Protein AF-A0A2H9T7Z2-F1 (afdb_monomer)

Solvent-accessible surface area (backbone atoms only — not comparable to full-atom values): 6586 Å² total; per-residue (Å²): 143,74,75,72,71,64,66,68,69,68,67,71,79,69,75,67,51,73,65,53,33,40,31,59,14,72,70,35,43,67,49,36,41,50,51,62,43,50,46,46,50,52,52,49,59,61,65,49,70,82,62,79,51,66,69,59,52,51,53,53,50,52,54,50,55,63,54,44,53,37,43,54,43,5,35,52,42,8,32,73,68,50,86,64,69,64,65,59,34,52,51,55,49,53,50,49,54,53,50,52,52,52,50,52,53,50,52,52,52,50,55,58,50,60,78,75,108

Mean predicted aligned error: 7.35 Å

Radius of gyration: 19.41 Å; Cα contacts (8 Å, |Δi|>4): 79; chains: 1; bounding box: 71×21×44 Å

Sequence (117 aa):
MSENENVTNSVTTTEKGFFGKLSNGDFGLAKTYWLYGVLVGFVLNIAMKPITSIGLLVIVMLAYTAYEIPVIMGVWRAANKYEGSKFWAVLAKISVVLGTIMLVVGLIAIVGLLGQA

Organism: NCBI:txid1711999

Secondary structure (DSSP, 8-state):
--SSSSSSS--------HHHHHHTTTT-HHIIIIIIIIIHHHHHHHHHTT---HHHHHHHHHHHHHHHHHHHHHHHHHHHT--S-HHHHHHHHHHHHHHHHHHHHHHHHHHHHHTT-

Nearest PDB structures (foldseek):
  3uum-assembly2_B  TM=3.220E-01  e=5.958E+00  Rattus norvegicus

Structure (mmCIF, N/CA/C/O backbone):
data_AF-A0A2H9T7Z2-F1
#
_entry.id   AF-A0A2H9T7Z2-F1
#
loop_
_atom_site.group_PDB
_atom_site.id
_atom_site.type_symbol
_atom_site.label_atom_id
_atom_site.label_alt_id
_atom_site.label_comp_id
_atom_site.label_asym_id
_atom_site.label_entity_id
_atom_site.label_seq_id
_atom_site.pdbx_PDB_ins_code
_atom_site.Cartn_x
_atom_site.Cartn_y
_atom_site.Cartn_z
_atom_site.occupancy
_atom_site.B_iso_or_equiv
_atom_site.auth_seq_id
_atom_site.auth_comp_id
_atom_site.auth_asym_id
_atom_site.auth_atom_id
_atom_site.pdbx_PDB_model_num
ATOM 1 N N . MET A 1 1 ? -51.999 -0.896 8.067 1.00 54.09 1 MET A N 1
ATOM 2 C CA . MET A 1 1 ? -51.120 0.294 8.150 1.00 54.09 1 MET A CA 1
ATOM 3 C C . MET A 1 1 ? -49.817 -0.094 8.854 1.00 54.09 1 MET A C 1
ATOM 5 O O . MET A 1 1 ? -49.502 0.448 9.900 1.00 54.09 1 MET A O 1
ATOM 9 N N . SER A 1 2 ? -49.106 -1.094 8.323 1.00 58.56 2 SER A N 1
ATOM 10 C CA . SER A 1 2 ? -47.862 -1.638 8.907 1.00 58.56 2 SER A CA 1
ATOM 11 C C . SER A 1 2 ? -46.924 -2.250 7.855 1.00 58.56 2 SER A C 1
ATOM 13 O O . SER A 1 2 ? -45.857 -2.746 8.194 1.00 58.56 2 SER A O 1
ATOM 15 N N . GLU A 1 3 ? -47.306 -2.238 6.574 1.00 54.78 3 GLU A N 1
ATOM 16 C CA . GLU A 1 3 ? -46.554 -2.898 5.494 1.00 54.78 3 GLU A CA 1
ATOM 17 C C . GLU A 1 3 ? -45.507 -1.968 4.855 1.00 54.78 3 GLU A C 1
ATOM 19 O O . GLU A 1 3 ? -44.572 -2.407 4.194 1.00 54.78 3 GLU A O 1
ATOM 24 N N . ASN A 1 4 ? -45.666 -0.660 5.047 1.00 55.12 4 ASN A N 1
ATOM 25 C CA . ASN A 1 4 ? -44.956 0.401 4.339 1.00 55.12 4 ASN A CA 1
ATOM 26 C C . ASN A 1 4 ? -43.739 0.965 5.097 1.00 55.12 4 ASN A C 1
ATOM 28 O O . ASN A 1 4 ? -42.975 1.723 4.509 1.00 55.12 4 ASN A O 1
ATOM 32 N N . GLU A 1 5 ? -43.512 0.563 6.351 1.00 55.59 5 GLU A N 1
ATOM 33 C CA . GLU A 1 5 ? -42.307 0.928 7.122 1.00 55.59 5 GLU A CA 1
ATOM 34 C C . GLU A 1 5 ? -41.160 -0.085 6.961 1.00 55.59 5 GLU A C 1
ATOM 36 O O . GLU A 1 5 ? -40.013 0.210 7.290 1.00 55.59 5 GLU A O 1
ATOM 41 N N . ASN A 1 6 ? -41.437 -1.279 6.423 1.00 53.66 6 ASN A N 1
ATOM 42 C CA . ASN A 1 6 ? -40.415 -2.313 6.228 1.00 53.66 6 ASN A CA 1
ATOM 43 C C . ASN A 1 6 ? -39.701 -2.194 4.863 1.00 53.66 6 ASN A C 1
ATOM 45 O O . ASN A 1 6 ? -38.562 -2.623 4.708 1.00 53.66 6 ASN A O 1
ATOM 49 N N . VAL A 1 7 ? -40.341 -1.555 3.877 1.00 57.44 7 VAL A N 1
ATOM 50 C CA . VAL A 1 7 ? -39.802 -1.384 2.511 1.00 57.44 7 VAL A CA 1
ATOM 51 C C . VAL A 1 7 ? -38.800 -0.221 2.427 1.00 57.44 7 VAL A C 1
ATOM 53 O O . VAL A 1 7 ? -37.908 -0.222 1.584 1.00 57.44 7 VAL A O 1
ATOM 56 N N . THR A 1 8 ? -38.880 0.758 3.330 1.00 51.84 8 THR A N 1
ATOM 57 C CA . THR A 1 8 ? -37.960 1.910 3.383 1.00 51.84 8 THR A CA 1
ATOM 58 C C . THR A 1 8 ? -36.670 1.648 4.158 1.00 51.84 8 THR A C 1
ATOM 60 O O . THR A 1 8 ? -35.755 2.461 4.082 1.00 51.84 8 THR A O 1
ATOM 63 N N . ASN A 1 9 ? -36.540 0.513 4.853 1.00 56.09 9 ASN A N 1
ATOM 64 C CA . ASN A 1 9 ? -35.297 0.139 5.542 1.00 56.09 9 ASN A CA 1
ATOM 65 C C . ASN A 1 9 ? -34.372 -0.746 4.695 1.00 56.09 9 ASN A C 1
ATOM 67 O O . ASN A 1 9 ? -33.218 -0.950 5.063 1.00 56.09 9 ASN A O 1
ATOM 71 N N . SER A 1 10 ? -34.815 -1.205 3.520 1.00 50.72 10 SER A N 1
ATOM 72 C CA . SER A 1 10 ? -33.936 -1.835 2.528 1.00 50.72 10 SER A CA 1
ATOM 73 C C . SER A 1 10 ? -33.226 -0.807 1.640 1.00 50.72 10 SER A C 1
ATOM 75 O O . SER A 1 10 ? -32.858 -1.129 0.509 1.00 50.72 10 SER A O 1
ATOM 77 N N . VAL A 1 11 ? -33.049 0.434 2.122 1.00 57.31 11 VAL A N 1
ATOM 78 C CA . VAL A 1 11 ? -32.181 1.449 1.508 1.00 57.31 11 VAL A CA 1
ATOM 79 C C . VAL A 1 11 ? -30.763 0.894 1.501 1.00 57.31 11 VAL A C 1
ATOM 81 O O . VAL A 1 11 ? -30.000 1.059 2.444 1.00 57.31 11 VAL A O 1
ATOM 84 N N . THR A 1 12 ? -30.466 0.158 0.432 1.00 53.09 12 THR A N 1
ATOM 85 C CA . THR A 1 12 ? -29.164 -0.011 -0.204 1.00 53.09 12 THR A CA 1
ATOM 86 C C . THR A 1 12 ? -27.991 0.236 0.738 1.00 53.09 12 THR A C 1
ATOM 88 O O . THR A 1 12 ? -27.249 1.210 0.592 1.00 53.09 12 THR A O 1
ATOM 91 N N . THR A 1 13 ? -27.756 -0.677 1.678 1.00 58.66 13 THR A N 1
ATOM 92 C CA . THR A 1 13 ? -26.390 -0.927 2.126 1.00 58.66 13 THR A CA 1
ATOM 93 C C . THR A 1 13 ? -25.659 -1.521 0.930 1.00 58.66 13 THR A C 1
ATOM 95 O O . THR A 1 13 ? -25.482 -2.729 0.830 1.00 58.66 13 THR A O 1
ATOM 98 N N . THR A 1 14 ? -25.277 -0.673 -0.032 1.00 65.44 14 THR A N 1
ATOM 99 C CA . THR A 1 14 ? -24.301 -1.034 -1.056 1.00 65.44 14 THR A CA 1
ATOM 100 C C . THR A 1 14 ? -23.083 -1.494 -0.282 1.00 65.44 14 THR A C 1
ATOM 102 O O . THR A 1 14 ? -22.390 -0.673 0.328 1.00 65.44 14 THR A O 1
ATOM 105 N N . GLU A 1 15 ? -22.886 -2.810 -0.195 1.00 76.19 15 GLU A N 1
ATOM 106 C CA . GLU A 1 15 ? -21.775 -3.360 0.555 1.00 76.19 15 GLU A CA 1
ATOM 107 C C . GLU A 1 15 ? -20.503 -2.729 0.003 1.00 76.19 15 GLU A C 1
ATOM 109 O O . GLU A 1 15 ? -20.171 -2.866 -1.176 1.00 76.19 15 GLU A O 1
ATOM 114 N N . LYS A 1 16 ? -19.810 -1.957 0.844 1.00 81.31 16 LYS A N 1
ATOM 115 C CA . LYS A 1 16 ? -18.569 -1.315 0.429 1.00 81.31 16 LYS A CA 1
ATOM 116 C C . LYS A 1 16 ? -17.612 -2.414 -0.031 1.00 81.31 16 LYS A C 1
ATOM 118 O O . LYS A 1 16 ? -17.273 -3.303 0.754 1.00 81.31 16 LYS A O 1
ATOM 123 N N . GLY A 1 17 ? -17.155 -2.333 -1.280 1.00 91.38 17 GLY A N 1
ATOM 124 C CA . GLY A 1 17 ? -16.112 -3.220 -1.793 1.00 91.38 17 GLY A CA 1
ATOM 125 C C . GLY A 1 17 ? -14.818 -3.107 -0.977 1.00 91.38 17 GLY A C 1
ATOM 126 O O . GLY A 1 17 ? -14.654 -2.181 -0.179 1.00 91.38 17 GLY A O 1
ATOM 127 N N . PHE A 1 18 ? -13.873 -4.027 -1.190 1.00 92.94 18 PHE A N 1
ATOM 128 C CA . PHE A 1 18 ? -12.617 -4.096 -0.426 1.00 92.94 18 PHE A CA 1
ATOM 129 C C . PHE A 1 18 ? -11.893 -2.742 -0.327 1.00 92.94 18 PHE A C 1
ATOM 131 O O . PHE A 1 18 ? -11.631 -2.262 0.775 1.00 92.94 18 PHE A O 1
ATOM 138 N N . PHE A 1 19 ? -11.659 -2.074 -1.461 1.00 93.12 19 PHE A N 1
ATOM 139 C CA . PHE A 1 19 ? -11.017 -0.754 -1.505 1.00 93.12 19 PHE A CA 1
ATOM 140 C C . PHE A 1 19 ? -11.851 0.344 -0.830 1.00 93.12 19 PHE A C 1
ATOM 142 O O . PHE A 1 19 ? -11.301 1.271 -0.235 1.00 93.12 19 PHE A O 1
ATOM 149 N N . GLY A 1 20 ? -13.181 0.227 -0.862 1.00 92.31 20 GLY A N 1
ATOM 150 C CA . GLY A 1 20 ? -14.088 1.116 -0.140 1.00 92.31 20 GLY A CA 1
ATOM 151 C C . GLY A 1 20 ? -13.986 0.946 1.377 1.00 92.31 20 GLY A C 1
ATOM 152 O O . GLY A 1 20 ? -13.979 1.938 2.103 1.00 92.31 20 GLY A O 1
ATOM 153 N N . LYS A 1 21 ? -13.862 -0.291 1.874 1.00 93.12 21 LYS A N 1
ATOM 154 C CA . LYS A 1 21 ? -13.619 -0.575 3.302 1.00 93.12 21 LYS A CA 1
ATOM 155 C C . LYS A 1 21 ? -12.218 -0.130 3.729 1.00 93.12 21 LYS A C 1
ATOM 157 O O . LYS A 1 21 ? -12.071 0.487 4.784 1.00 93.12 21 LYS A O 1
ATOM 162 N N . LEU A 1 22 ? -11.214 -0.374 2.883 1.00 94.06 22 LEU A N 1
ATOM 163 C CA . LEU A 1 22 ? -9.826 0.021 3.116 1.00 94.06 22 LEU A CA 1
ATOM 164 C C . LEU A 1 22 ? -9.687 1.539 3.230 1.00 94.06 22 LEU A C 1
ATOM 166 O O . LEU A 1 22 ? -9.280 2.029 4.277 1.00 94.06 22 LEU A O 1
ATOM 170 N N . SER A 1 23 ? -10.128 2.283 2.214 1.00 94.12 23 SER A N 1
ATOM 171 C CA . SER A 1 23 ? -10.052 3.751 2.189 1.00 94.12 23 SER A CA 1
ATOM 172 C C . SER A 1 23 ? -10.867 4.439 3.281 1.00 94.12 23 SER A C 1
ATOM 174 O O . SER A 1 23 ? -10.517 5.539 3.696 1.00 94.12 23 SER A O 1
ATOM 176 N N .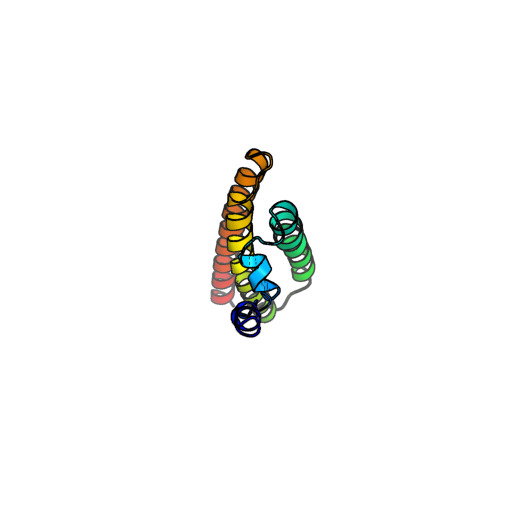 ASN A 1 24 ? -11.932 3.809 3.788 1.00 94.00 24 ASN A N 1
ATOM 177 C CA . ASN A 1 24 ? -12.702 4.328 4.922 1.00 94.00 24 ASN A CA 1
ATOM 178 C C . ASN A 1 24 ? -12.082 4.025 6.295 1.00 94.00 24 ASN A C 1
ATOM 180 O O . ASN A 1 24 ? -12.564 4.552 7.307 1.00 94.00 24 ASN A O 1
ATOM 184 N N . GLY A 1 25 ? -11.023 3.212 6.334 1.00 91.88 25 GLY A N 1
ATOM 185 C CA . GLY A 1 25 ? -10.396 2.754 7.569 1.00 91.88 25 GLY A CA 1
ATOM 186 C C . GLY A 1 25 ? -11.265 1.768 8.352 1.00 91.88 25 GLY A C 1
ATOM 187 O O . GLY A 1 25 ? -11.072 1.608 9.555 1.00 91.88 25 GLY A O 1
ATOM 188 N N . ASP A 1 26 ? -12.227 1.114 7.692 1.00 93.62 26 ASP A N 1
ATOM 189 C CA . ASP A 1 26 ? -13.224 0.249 8.340 1.00 93.62 26 ASP A CA 1
ATOM 190 C C . ASP A 1 26 ? -12.591 -1.068 8.853 1.00 93.62 26 ASP A C 1
ATOM 192 O O . ASP A 1 26 ? -13.177 -1.767 9.674 1.00 93.62 26 ASP A O 1
ATOM 196 N N . PHE A 1 27 ? -11.357 -1.389 8.438 1.00 91.94 27 PHE A N 1
ATOM 197 C CA . PHE A 1 27 ? -10.570 -2.511 8.973 1.00 91.94 27 PHE A CA 1
ATOM 198 C C . PHE A 1 27 ? -9.858 -2.206 10.303 1.00 91.94 27 PHE A C 1
ATOM 200 O O . PHE A 1 27 ? -9.287 -3.114 10.913 1.00 91.94 27 PHE A O 1
ATOM 207 N N . GLY A 1 28 ? -9.876 -0.948 10.752 1.00 92.88 28 GLY A N 1
ATOM 208 C CA . GLY A 1 28 ? -9.185 -0.499 11.958 1.00 92.88 28 GLY A CA 1
ATOM 209 C C . GLY A 1 28 ? -7.692 -0.233 11.748 1.00 92.88 28 GLY A C 1
ATOM 210 O O . GLY A 1 28 ? -7.078 -0.670 10.769 1.00 92.88 28 GLY A O 1
ATOM 211 N N . LEU A 1 29 ? -7.098 0.515 12.682 1.00 92.62 29 LEU A N 1
ATOM 212 C CA . LEU A 1 29 ? -5.750 1.073 12.540 1.00 92.62 29 LEU A CA 1
ATOM 213 C C . LEU A 1 29 ? -4.678 -0.007 12.358 1.00 92.62 29 LEU A C 1
ATOM 215 O O . LEU A 1 29 ? -3.889 0.067 11.421 1.00 92.62 29 LEU A O 1
ATOM 219 N N . ALA A 1 30 ? -4.675 -1.024 13.226 1.00 93.00 30 ALA A N 1
ATOM 220 C CA . ALA A 1 30 ? -3.641 -2.054 13.226 1.00 93.00 30 ALA A CA 1
ATOM 221 C C . ALA A 1 30 ? -3.605 -2.835 11.906 1.00 93.00 30 ALA A C 1
ATOM 223 O O . ALA A 1 30 ? -2.539 -2.967 11.315 1.00 93.00 30 ALA A O 1
ATOM 224 N N . LYS A 1 31 ? -4.758 -3.297 11.402 1.00 92.06 31 LYS A N 1
ATOM 225 C CA . LYS A 1 31 ? -4.823 -4.014 10.119 1.00 92.06 31 LYS A CA 1
ATOM 226 C C . LYS A 1 31 ? -4.482 -3.093 8.950 1.00 92.06 31 LYS A C 1
ATOM 228 O O . LYS A 1 31 ? -3.695 -3.469 8.092 1.00 92.06 31 LYS A O 1
ATOM 233 N N . THR A 1 32 ? -5.021 -1.874 8.941 1.00 94.06 32 THR A N 1
ATOM 234 C CA . THR A 1 32 ? -4.776 -0.920 7.848 1.00 94.06 32 THR A CA 1
ATOM 235 C C . THR A 1 32 ? -3.303 -0.554 7.725 1.00 94.06 32 THR A C 1
ATOM 237 O O . THR A 1 32 ? -2.767 -0.548 6.623 1.00 94.06 32 THR A O 1
ATOM 240 N N . TYR A 1 33 ? -2.622 -0.348 8.849 1.00 93.56 33 TYR A N 1
ATOM 241 C CA . TYR A 1 33 ? -1.200 -0.036 8.851 1.00 93.56 33 TYR A CA 1
ATOM 242 C C . TYR A 1 33 ? -0.312 -1.272 8.643 1.00 93.56 33 TYR A C 1
ATOM 244 O O . TYR A 1 33 ? 0.452 -1.323 7.684 1.00 93.56 33 TYR A O 1
ATOM 252 N N . TRP A 1 34 ? -0.400 -2.281 9.516 1.00 94.00 34 TRP A N 1
ATOM 253 C CA . TRP A 1 34 ? 0.542 -3.406 9.504 1.00 94.00 34 TRP A CA 1
ATOM 254 C C . TRP A 1 34 ? 0.319 -4.361 8.339 1.00 94.00 34 TRP A C 1
ATOM 256 O O . TRP A 1 34 ? 1.280 -4.798 7.715 1.00 94.00 34 TRP A O 1
ATOM 266 N N . LEU A 1 35 ? -0.938 -4.702 8.051 1.00 94.19 35 LEU A N 1
ATOM 267 C CA . LEU A 1 35 ? -1.239 -5.671 7.004 1.00 94.19 35 LEU A CA 1
ATOM 268 C C . LEU A 1 35 ? -1.199 -5.000 5.631 1.00 94.19 35 LEU A C 1
ATOM 270 O O . LEU A 1 35 ? -0.483 -5.447 4.746 1.00 94.19 35 LEU A O 1
ATOM 274 N N . TYR A 1 36 ? -1.948 -3.914 5.450 1.00 94.50 36 TYR A N 1
ATOM 275 C CA . TYR A 1 36 ? -2.11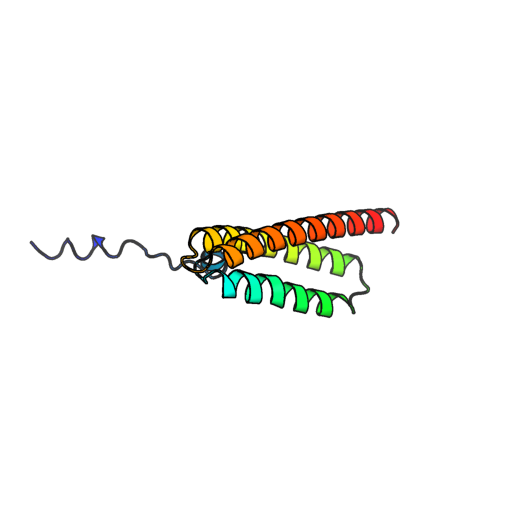5 -3.330 4.118 1.00 94.50 36 TYR A CA 1
ATOM 276 C C . TYR A 1 36 ? -1.021 -2.330 3.732 1.00 94.50 36 TYR A C 1
ATOM 278 O O . TYR A 1 36 ? -0.738 -2.215 2.544 1.00 94.50 36 TYR A O 1
ATOM 286 N N . GLY A 1 37 ? -0.388 -1.655 4.695 1.00 91.69 37 GLY A N 1
ATOM 287 C CA . GLY A 1 37 ? 0.784 -0.811 4.444 1.00 91.69 37 GLY A CA 1
ATOM 288 C C . GLY A 1 37 ? 2.087 -1.607 4.522 1.00 91.69 37 GLY A C 1
ATOM 289 O O . GLY A 1 37 ? 2.744 -1.856 3.514 1.00 91.69 37 GLY A O 1
ATOM 290 N N . VAL A 1 38 ? 2.455 -2.047 5.729 1.00 93.62 38 VAL A N 1
ATOM 291 C CA . VAL A 1 38 ? 3.784 -2.626 5.999 1.00 93.62 38 VAL A CA 1
ATOM 292 C C . VAL A 1 38 ? 3.989 -3.970 5.299 1.00 93.62 38 VAL A C 1
ATOM 294 O O . VAL A 1 38 ? 4.993 -4.137 4.609 1.00 93.62 38 VAL A O 1
ATOM 297 N N . LEU A 1 39 ? 3.069 -4.932 5.446 1.00 95.06 39 LEU A N 1
ATOM 298 C CA . LEU A 1 39 ? 3.257 -6.265 4.863 1.00 95.06 39 LEU A CA 1
ATOM 299 C C . LEU A 1 39 ? 3.234 -6.220 3.330 1.00 95.06 39 LEU A C 1
ATOM 301 O O . LEU A 1 39 ? 4.091 -6.836 2.703 1.00 95.06 39 LEU A O 1
ATOM 305 N N . VAL A 1 40 ? 2.307 -5.473 2.720 1.00 93.81 40 VAL A N 1
ATOM 306 C CA . VAL A 1 40 ? 2.266 -5.322 1.253 1.00 93.81 40 VAL A CA 1
ATOM 307 C C . VAL A 1 40 ? 3.534 -4.643 0.738 1.00 93.81 40 VAL A C 1
ATOM 309 O O . VAL A 1 40 ? 4.143 -5.149 -0.203 1.00 93.81 40 VAL A O 1
ATOM 312 N N . GLY A 1 41 ? 3.986 -3.563 1.385 1.00 91.94 41 GLY A N 1
ATOM 313 C CA . GLY A 1 41 ? 5.245 -2.903 1.034 1.00 91.94 41 GLY A CA 1
ATOM 314 C C . GLY A 1 41 ? 6.457 -3.833 1.166 1.00 91.94 41 GLY A C 1
ATOM 315 O O . GLY A 1 41 ? 7.316 -3.864 0.287 1.00 91.94 41 GLY A O 1
ATOM 316 N N . PHE A 1 42 ? 6.504 -4.655 2.218 1.00 93.75 42 PHE A N 1
ATOM 317 C CA . PHE A 1 42 ? 7.560 -5.650 2.418 1.00 93.75 42 PHE A CA 1
ATOM 318 C C . PHE A 1 42 ? 7.561 -6.729 1.326 1.00 93.75 42 PHE A C 1
ATOM 320 O O . PHE A 1 42 ? 8.610 -7.032 0.754 1.00 93.75 42 PHE A O 1
ATOM 327 N N . VAL A 1 43 ? 6.387 -7.275 0.994 1.00 95.50 43 VAL A N 1
ATOM 328 C CA . VAL A 1 43 ? 6.231 -8.260 -0.087 1.00 95.50 43 VAL A CA 1
ATOM 329 C C . VAL A 1 43 ? 6.660 -7.661 -1.424 1.00 95.50 43 VAL A C 1
ATOM 331 O O . VAL A 1 43 ? 7.412 -8.301 -2.159 1.00 95.50 43 VAL A O 1
ATOM 334 N N . LEU A 1 44 ? 6.254 -6.425 -1.723 1.00 93.50 44 LEU A N 1
ATOM 335 C CA . LEU A 1 44 ? 6.667 -5.733 -2.943 1.00 93.50 44 LEU A CA 1
ATOM 336 C C . LEU A 1 44 ? 8.169 -5.475 -2.989 1.00 93.50 44 LEU A C 1
ATOM 338 O O . LEU A 1 44 ? 8.780 -5.696 -4.030 1.00 93.50 44 LEU A O 1
ATOM 342 N N . ASN A 1 45 ? 8.786 -5.080 -1.873 1.00 92.12 45 ASN A N 1
ATOM 343 C CA . ASN A 1 45 ? 10.232 -4.878 -1.816 1.00 92.12 45 ASN A CA 1
ATOM 344 C C . ASN A 1 45 ? 10.998 -6.153 -2.195 1.00 92.12 45 ASN A C 1
ATOM 346 O O . ASN A 1 45 ? 11.961 -6.088 -2.955 1.00 92.12 45 ASN A O 1
ATOM 350 N N . ILE A 1 46 ? 10.551 -7.316 -1.711 1.00 95.25 46 ILE A N 1
ATOM 351 C CA . ILE A 1 46 ? 11.145 -8.608 -2.071 1.00 95.25 46 ILE A CA 1
ATOM 352 C C . ILE A 1 46 ? 10.850 -8.950 -3.536 1.00 95.25 46 ILE A C 1
ATOM 354 O O . ILE A 1 46 ? 11.765 -9.334 -4.265 1.00 95.25 46 ILE A O 1
ATOM 358 N N . ALA A 1 47 ? 9.601 -8.779 -3.977 1.00 92.88 47 ALA A N 1
ATOM 359 C CA . ALA A 1 47 ? 9.158 -9.114 -5.329 1.00 92.88 47 ALA A CA 1
ATOM 360 C C . ALA A 1 47 ? 9.819 -8.257 -6.422 1.00 92.88 47 ALA A C 1
ATOM 362 O O . ALA A 1 47 ? 9.949 -8.713 -7.555 1.00 92.88 47 ALA A O 1
ATOM 363 N N . MET A 1 48 ? 10.262 -7.040 -6.092 1.00 91.31 48 MET A N 1
ATOM 364 C CA . MET A 1 48 ? 10.951 -6.150 -7.028 1.00 91.31 48 MET A CA 1
ATOM 365 C C . MET A 1 48 ? 12.416 -6.535 -7.276 1.00 91.31 48 MET A C 1
ATOM 367 O O . MET A 1 48 ? 12.933 -6.239 -8.348 1.00 91.31 48 MET A O 1
ATOM 371 N N . LYS A 1 49 ? 13.094 -7.219 -6.342 1.00 92.31 49 LYS A N 1
ATOM 372 C CA . LYS A 1 49 ? 14.529 -7.558 -6.468 1.00 92.31 49 LYS A CA 1
ATOM 373 C C . LYS A 1 49 ? 14.920 -8.310 -7.752 1.00 92.31 49 LYS A C 1
ATOM 375 O O . LYS A 1 49 ? 15.959 -7.969 -8.310 1.00 92.31 49 LYS A O 1
ATOM 380 N N . PRO A 1 50 ? 14.165 -9.319 -8.229 1.00 94.88 50 PRO A N 1
ATOM 381 C CA . PRO A 1 50 ? 14.515 -10.024 -9.462 1.00 94.88 50 PRO A CA 1
ATOM 382 C C . PRO A 1 50 ? 14.127 -9.265 -10.742 1.00 94.88 50 PRO A C 1
ATOM 384 O O . PRO A 1 50 ? 14.444 -9.732 -11.835 1.00 94.88 50 PRO A O 1
ATOM 387 N N . ILE A 1 51 ? 13.420 -8.132 -10.648 1.00 92.75 51 ILE A N 1
ATOM 388 C CA . ILE A 1 51 ? 12.967 -7.380 -11.821 1.00 92.75 51 ILE A CA 1
ATOM 389 C C . ILE A 1 51 ? 14.149 -6.614 -12.415 1.00 92.75 51 ILE A C 1
ATOM 391 O O . ILE A 1 51 ? 14.602 -5.616 -11.865 1.00 92.75 51 ILE A O 1
ATOM 395 N N . THR A 1 52 ? 14.618 -7.060 -13.577 1.00 90.62 52 THR A N 1
ATOM 396 C CA . THR A 1 52 ? 15.683 -6.389 -14.342 1.00 90.62 52 THR A CA 1
ATOM 397 C C . THR A 1 52 ? 15.141 -5.470 -15.437 1.00 90.62 52 THR A C 1
ATOM 399 O O . THR A 1 52 ? 15.836 -4.565 -15.891 1.00 90.62 52 THR A O 1
ATOM 402 N N . SER A 1 53 ? 13.893 -5.677 -15.867 1.00 92.62 53 SER A N 1
ATOM 403 C CA . SER A 1 53 ? 13.255 -4.857 -16.898 1.00 92.62 53 SER A CA 1
ATOM 404 C C . SER A 1 53 ? 12.756 -3.537 -16.320 1.00 92.62 53 SER A C 1
ATOM 406 O O . SER A 1 53 ? 11.846 -3.522 -15.489 1.00 92.62 53 SER A O 1
ATOM 408 N N . ILE A 1 54 ? 13.296 -2.426 -16.827 1.00 89.69 54 ILE A N 1
ATOM 409 C CA . ILE A 1 54 ? 12.889 -1.069 -16.439 1.00 89.69 54 ILE A CA 1
ATOM 410 C C . ILE A 1 54 ? 11.396 -0.846 -16.721 1.00 89.69 54 ILE A C 1
ATOM 412 O O . ILE A 1 54 ? 10.681 -0.332 -15.865 1.00 89.69 54 ILE A O 1
ATOM 416 N N . GLY A 1 55 ? 10.895 -1.291 -17.879 1.00 92.31 55 GLY A N 1
ATOM 417 C CA . GLY A 1 55 ? 9.479 -1.151 -18.233 1.00 92.31 55 GLY A CA 1
ATOM 418 C C . GLY A 1 55 ? 8.550 -1.879 -17.257 1.00 92.31 55 GLY A C 1
ATOM 419 O O . GLY A 1 55 ? 7.551 -1.314 -16.814 1.00 92.31 55 GLY A O 1
ATOM 420 N N . LEU A 1 56 ? 8.910 -3.104 -16.853 1.00 93.00 56 LEU A N 1
ATOM 421 C CA . LEU A 1 56 ? 8.147 -3.850 -15.849 1.00 93.00 56 LEU A CA 1
ATOM 422 C C . LEU A 1 56 ? 8.191 -3.155 -14.480 1.00 93.00 56 LEU A C 1
ATOM 424 O O . LEU A 1 56 ? 7.171 -3.070 -13.799 1.00 93.00 56 LEU A O 1
ATOM 428 N N . LEU A 1 57 ? 9.352 -2.620 -14.098 1.00 91.56 57 LEU A N 1
ATOM 429 C CA . LEU A 1 57 ? 9.553 -1.906 -12.837 1.00 91.56 57 LEU A CA 1
ATOM 430 C C . LEU A 1 57 ? 8.660 -0.654 -12.753 1.00 91.56 57 LEU A C 1
ATOM 432 O O . LEU A 1 57 ? 8.004 -0.438 -11.733 1.00 91.56 57 LEU A O 1
ATOM 436 N N . VAL A 1 58 ? 8.552 0.107 -13.849 1.00 92.69 58 VAL A N 1
ATOM 437 C CA . VAL A 1 58 ? 7.644 1.263 -13.975 1.00 92.69 58 VAL A CA 1
ATOM 438 C C . VAL A 1 58 ? 6.185 0.842 -13.792 1.00 92.69 58 VAL A C 1
ATOM 440 O O . VAL A 1 58 ? 5.470 1.448 -12.995 1.00 92.69 58 VAL A O 1
ATOM 443 N N . ILE A 1 59 ? 5.740 -0.211 -14.485 1.00 94.44 59 ILE A N 1
ATOM 444 C CA . ILE A 1 59 ? 4.354 -0.699 -14.394 1.00 94.44 59 ILE A CA 1
ATOM 445 C C . ILE A 1 59 ? 4.012 -1.094 -12.952 1.00 94.44 59 ILE A C 1
ATOM 447 O O . ILE A 1 59 ? 2.972 -0.687 -12.429 1.00 94.44 59 ILE A O 1
ATOM 451 N N . VAL A 1 60 ? 4.896 -1.844 -12.287 1.00 94.12 60 VAL A N 1
ATOM 452 C CA . VAL A 1 60 ? 4.692 -2.271 -10.894 1.00 94.12 60 VAL A CA 1
ATOM 453 C C . VAL A 1 60 ? 4.675 -1.068 -9.944 1.00 94.12 60 VAL A C 1
ATOM 455 O O . VAL A 1 60 ? 3.811 -1.004 -9.070 1.00 94.12 60 VAL A O 1
ATOM 458 N N . MET A 1 61 ? 5.572 -0.090 -10.119 1.00 92.50 61 MET A N 1
ATOM 459 C CA . MET A 1 61 ? 5.574 1.131 -9.302 1.00 92.50 61 MET A CA 1
ATOM 460 C C . MET A 1 61 ? 4.286 1.945 -9.455 1.00 92.50 61 MET A C 1
ATOM 462 O O . MET A 1 61 ? 3.739 2.415 -8.456 1.00 92.50 61 MET A O 1
ATOM 466 N N . LEU A 1 62 ? 3.770 2.093 -10.677 1.00 94.69 62 LEU A N 1
ATOM 467 C CA . LEU A 1 62 ? 2.514 2.805 -10.922 1.00 94.69 62 LEU A CA 1
ATOM 468 C C . LEU A 1 62 ? 1.325 2.081 -10.282 1.00 94.69 62 LEU A C 1
ATOM 470 O O . LEU A 1 62 ? 0.502 2.716 -9.620 1.00 94.69 62 LEU A O 1
ATOM 474 N N . ALA A 1 63 ? 1.266 0.752 -10.412 1.00 95.50 63 ALA A N 1
ATOM 475 C CA . ALA A 1 63 ? 0.237 -0.061 -9.769 1.00 95.50 63 ALA A CA 1
ATOM 476 C C . ALA A 1 63 ? 0.287 0.060 -8.236 1.00 95.50 63 ALA A C 1
ATOM 478 O O . ALA A 1 63 ? -0.750 0.244 -7.595 1.00 95.50 63 ALA A O 1
ATOM 479 N N . TYR A 1 64 ? 1.486 0.020 -7.648 1.00 94.81 64 TYR A N 1
ATOM 480 C CA . TYR A 1 64 ? 1.657 0.202 -6.208 1.00 94.81 64 TYR A CA 1
ATOM 481 C C . TYR A 1 64 ? 1.268 1.611 -5.748 1.00 94.81 64 TYR A C 1
ATOM 483 O O . TYR A 1 64 ? 0.576 1.762 -4.746 1.00 94.81 64 TYR A O 1
ATOM 491 N N . THR A 1 65 ? 1.626 2.640 -6.516 1.00 94.94 65 THR A N 1
ATOM 492 C CA . THR A 1 65 ? 1.239 4.028 -6.220 1.00 94.94 65 THR A CA 1
ATOM 493 C C . THR A 1 65 ? -0.282 4.186 -6.202 1.00 94.94 65 THR A C 1
ATOM 495 O O . THR A 1 65 ? -0.830 4.792 -5.283 1.00 94.94 65 THR A O 1
ATOM 498 N N . ALA A 1 66 ? -0.987 3.594 -7.172 1.00 95.69 66 ALA A N 1
ATOM 499 C CA . ALA A 1 66 ? -2.448 3.602 -7.199 1.00 95.69 66 ALA A CA 1
ATOM 500 C C . ALA A 1 66 ? -3.060 2.877 -5.986 1.00 95.69 66 ALA A C 1
ATOM 502 O O . ALA A 1 66 ? -4.079 3.318 -5.454 1.00 95.69 66 ALA A O 1
ATOM 503 N N . TYR A 1 67 ? -2.427 1.792 -5.529 1.00 95.38 67 TYR A N 1
ATOM 504 C CA . TYR A 1 67 ? -2.825 1.053 -4.331 1.00 95.38 67 TYR A CA 1
ATOM 505 C C . TYR A 1 67 ? -2.562 1.824 -3.024 1.00 95.38 67 TYR A C 1
ATOM 507 O O . TYR A 1 67 ? -3.358 1.727 -2.091 1.00 95.38 67 TYR A O 1
ATOM 515 N N . GLU A 1 68 ? -1.493 2.614 -2.941 1.00 94.38 68 GLU A N 1
ATOM 516 C CA . GLU A 1 68 ? -1.170 3.386 -1.734 1.00 94.38 68 GLU A CA 1
ATOM 517 C C . GLU A 1 68 ? -2.211 4.470 -1.432 1.00 94.38 68 GLU A C 1
ATOM 519 O O . GLU A 1 68 ? -2.509 4.730 -0.271 1.00 94.38 68 GLU A O 1
ATOM 524 N N . ILE A 1 69 ? -2.861 5.055 -2.444 1.00 94.88 69 ILE A N 1
ATOM 525 C CA . ILE A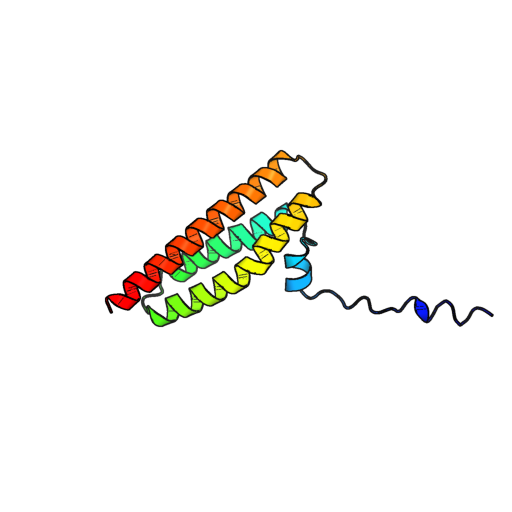 1 69 ? -3.881 6.100 -2.241 1.00 94.88 69 ILE A CA 1
ATOM 526 C C . ILE A 1 69 ? -4.990 5.658 -1.257 1.00 94.88 69 ILE A C 1
ATOM 528 O O . ILE A 1 69 ? -5.211 6.350 -0.253 1.00 94.88 69 ILE A O 1
ATOM 532 N N . PRO A 1 70 ? -5.699 4.527 -1.469 1.00 95.31 70 PRO A N 1
ATOM 533 C CA . PRO A 1 70 ? -6.688 4.053 -0.509 1.00 95.31 70 PRO A CA 1
ATOM 534 C C . PRO A 1 70 ? -6.075 3.606 0.826 1.00 95.31 70 PRO A C 1
ATOM 536 O O . PRO A 1 70 ? -6.754 3.732 1.843 1.00 95.31 70 PRO A O 1
ATOM 539 N N . VAL A 1 71 ? -4.824 3.132 0.872 1.00 95.44 71 VAL A N 1
ATOM 540 C CA . VAL A 1 71 ? -4.148 2.794 2.141 1.00 95.44 71 VAL A CA 1
ATOM 541 C C . VAL A 1 71 ? -3.900 4.049 2.972 1.00 95.44 71 VAL A C 1
ATOM 543 O O . VAL A 1 71 ? -4.299 4.085 4.134 1.00 95.44 71 VAL A O 1
ATOM 546 N N . ILE A 1 72 ? -3.334 5.103 2.381 1.00 95.50 72 ILE A N 1
ATOM 547 C CA . ILE A 1 72 ? -3.072 6.392 3.034 1.00 95.50 72 ILE A CA 1
ATOM 548 C C . ILE A 1 72 ? -4.372 6.971 3.604 1.00 95.50 72 ILE A C 1
ATOM 550 O O . ILE A 1 72 ? -4.441 7.308 4.791 1.00 95.50 72 ILE A O 1
ATOM 554 N N . MET A 1 73 ? -5.433 7.034 2.787 1.00 95.81 73 MET A N 1
ATOM 555 C CA . MET A 1 73 ? -6.753 7.489 3.246 1.00 95.81 73 MET A CA 1
ATOM 556 C C . MET A 1 73 ? -7.293 6.610 4.377 1.00 95.81 73 MET A C 1
ATOM 558 O O . MET A 1 73 ? -7.801 7.124 5.379 1.00 95.81 73 MET A O 1
ATOM 562 N N . GLY A 1 74 ? -7.140 5.294 4.231 1.00 95.81 74 GLY A N 1
ATOM 563 C CA . GLY A 1 74 ? -7.551 4.301 5.208 1.00 95.81 74 GLY A CA 1
ATOM 564 C C . GLY A 1 74 ? -6.871 4.487 6.554 1.00 95.81 74 GLY A C 1
ATOM 565 O O . GLY A 1 74 ? -7.558 4.555 7.570 1.00 95.81 74 GLY A O 1
ATOM 566 N N . VAL A 1 75 ? -5.543 4.625 6.579 1.00 95.88 75 VAL A N 1
ATOM 567 C CA . VAL A 1 75 ? -4.774 4.844 7.810 1.00 95.88 75 VAL A CA 1
ATOM 568 C C . VAL A 1 75 ? -5.186 6.157 8.460 1.00 95.88 75 VAL A C 1
ATOM 570 O O . VAL A 1 75 ? -5.427 6.181 9.665 1.00 95.88 75 VAL A O 1
ATOM 573 N N . TRP A 1 76 ? -5.336 7.238 7.688 1.00 94.94 76 TRP A N 1
ATOM 574 C CA . TRP A 1 76 ? -5.704 8.539 8.248 1.00 94.94 76 TRP A CA 1
ATOM 575 C C . TRP A 1 76 ? -7.088 8.514 8.904 1.00 94.94 76 TRP A C 1
ATOM 577 O O . TRP A 1 76 ? -7.258 8.984 10.033 1.00 94.94 76 TRP A O 1
ATOM 587 N N . ARG A 1 77 ? -8.077 7.913 8.226 1.00 94.75 77 ARG A N 1
ATOM 588 C CA . ARG A 1 77 ? -9.441 7.756 8.753 1.00 94.75 77 ARG A CA 1
ATOM 589 C C . ARG A 1 77 ? -9.493 6.768 9.917 1.00 94.75 77 ARG A C 1
ATOM 591 O O . ARG A 1 77 ? -10.140 7.068 10.916 1.00 94.75 77 ARG A O 1
ATOM 598 N N . ALA A 1 78 ? -8.788 5.641 9.832 1.00 94.38 78 ALA A N 1
ATOM 599 C CA . ALA A 1 78 ? -8.704 4.663 10.914 1.00 94.38 78 ALA A CA 1
ATOM 600 C C . ALA A 1 78 ? -8.040 5.254 12.163 1.00 94.38 78 ALA A C 1
ATOM 602 O O . ALA A 1 78 ? -8.507 5.012 13.268 1.00 94.38 78 ALA A O 1
ATOM 603 N N . ALA A 1 79 ? -6.992 6.065 11.996 1.00 94.12 79 ALA A N 1
ATOM 604 C CA . ALA A 1 79 ? -6.311 6.747 13.091 1.00 94.12 79 ALA A CA 1
ATOM 605 C C . ALA A 1 79 ? -7.201 7.805 13.756 1.00 94.12 79 ALA A C 1
ATOM 607 O O . ALA A 1 79 ? -7.138 7.972 14.968 1.00 94.12 79 ALA A O 1
ATOM 608 N N . ASN A 1 80 ? -8.047 8.501 12.987 1.00 92.81 80 ASN A N 1
ATOM 609 C CA . ASN A 1 80 ? -9.019 9.451 13.541 1.00 92.81 80 ASN A CA 1
ATOM 610 C C . ASN A 1 80 ? -10.144 8.760 14.325 1.00 92.81 80 ASN A C 1
ATOM 612 O O . ASN A 1 80 ? -10.638 9.326 15.293 1.00 92.81 80 ASN A O 1
ATOM 616 N N . LYS A 1 81 ? -10.537 7.551 13.907 1.00 92.19 81 LYS A N 1
ATOM 617 C CA . LYS A 1 81 ? -11.540 6.714 14.587 1.00 92.19 81 LYS A CA 1
ATOM 618 C C . LYS A 1 81 ? -10.951 5.858 15.719 1.00 92.19 81 LYS A C 1
ATOM 620 O O . LYS A 1 81 ? -11.680 5.091 16.335 1.00 92.19 81 LYS A O 1
ATOM 625 N N . TYR A 1 82 ? -9.639 5.900 15.950 1.00 92.31 82 TYR A N 1
ATOM 626 C CA . TYR A 1 82 ? -8.983 4.972 16.865 1.00 92.31 82 TYR A CA 1
ATOM 627 C C . TYR A 1 82 ? -9.231 5.363 18.325 1.00 92.31 82 TYR A C 1
ATOM 629 O O . TYR A 1 82 ? -8.726 6.379 18.794 1.00 92.31 82 TYR A O 1
ATOM 637 N N . GLU A 1 83 ? -9.974 4.526 19.048 1.00 89.31 83 GLU A N 1
ATOM 638 C CA . GLU A 1 83 ? -10.323 4.747 20.461 1.00 89.31 83 GLU A CA 1
ATOM 639 C C . GLU A 1 83 ? -9.224 4.301 21.443 1.00 89.31 83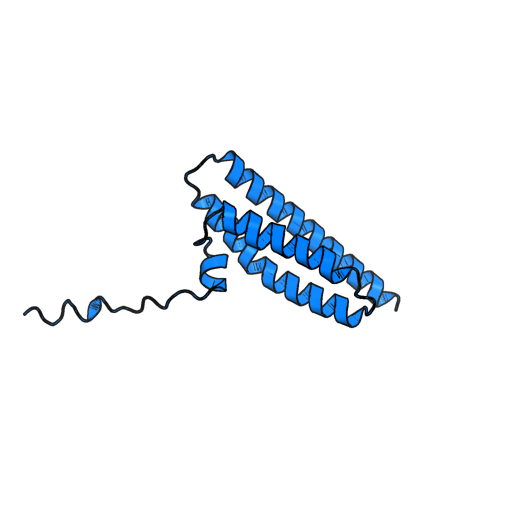 GLU A C 1
ATOM 641 O O . GLU A 1 83 ? -9.284 4.603 22.632 1.00 89.31 83 GLU A O 1
ATOM 646 N N . GLY A 1 84 ? -8.203 3.585 20.956 1.00 90.19 84 GLY A N 1
ATOM 647 C CA . GLY A 1 84 ? -7.069 3.140 21.763 1.00 90.19 84 GLY A CA 1
ATOM 648 C C . GLY A 1 84 ? -6.054 4.253 22.059 1.00 90.1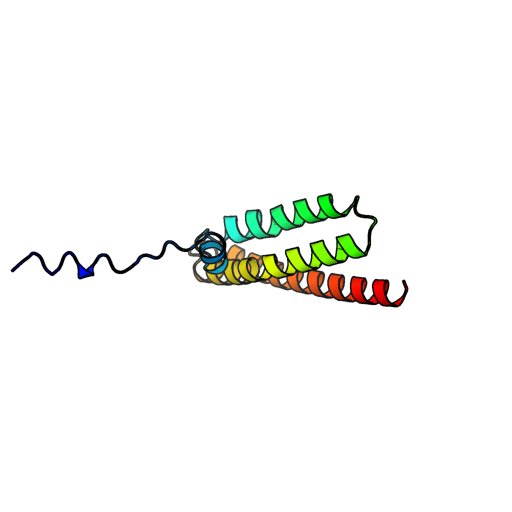9 84 GLY A C 1
ATOM 649 O O . GLY A 1 84 ? -6.324 5.448 21.958 1.00 90.19 84 GLY A O 1
ATOM 650 N N . SER A 1 85 ? -4.823 3.866 22.407 1.00 90.12 85 SER A N 1
ATOM 651 C CA . SER A 1 85 ? -3.769 4.849 22.694 1.00 90.12 85 SER A CA 1
ATOM 652 C C . SER A 1 85 ? -3.456 5.731 21.478 1.00 90.12 85 SER A C 1
ATOM 654 O O . SER A 1 85 ? -3.049 5.249 20.415 1.00 90.12 85 SER A O 1
ATOM 656 N N . LYS A 1 86 ? -3.567 7.051 21.673 1.00 89.50 86 LYS A N 1
ATOM 657 C CA . LYS A 1 86 ? -3.281 8.077 20.656 1.00 89.50 86 LYS A CA 1
ATOM 658 C C . LYS A 1 86 ? -1.851 8.000 20.116 1.00 89.50 86 LYS A C 1
ATOM 660 O O . LYS A 1 86 ? -1.617 8.419 18.986 1.00 89.50 86 LYS A O 1
ATOM 665 N N . PHE A 1 87 ? -0.918 7.431 20.882 1.00 91.75 87 PHE A N 1
ATOM 666 C CA . PHE A 1 87 ? 0.460 7.216 20.444 1.00 91.75 87 PHE A CA 1
ATOM 667 C C . PHE A 1 87 ? 0.521 6.398 19.146 1.00 91.75 87 PHE A C 1
ATOM 669 O O . PHE A 1 87 ? 1.171 6.809 18.189 1.00 91.75 87 PHE A O 1
ATOM 676 N N . TRP A 1 88 ? -0.233 5.296 19.066 1.00 91.69 88 TRP A N 1
ATOM 677 C CA . TRP A 1 88 ? -0.269 4.443 17.873 1.00 91.69 88 TRP A CA 1
ATOM 678 C C . TRP A 1 88 ? -0.906 5.141 16.673 1.00 91.69 88 TRP A C 1
ATOM 680 O O . TRP A 1 88 ? -0.428 4.994 15.551 1.00 9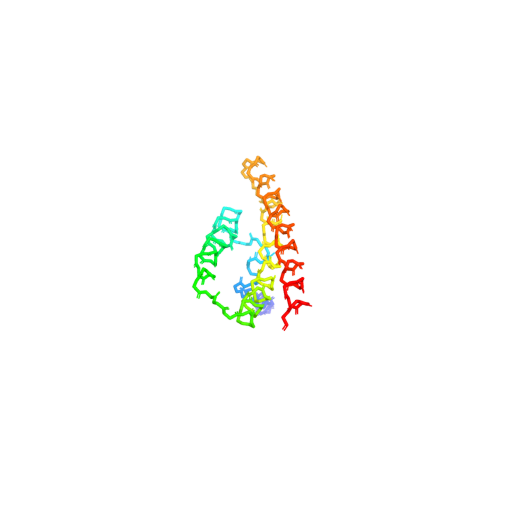1.69 88 TRP A O 1
ATOM 690 N N . ALA A 1 89 ? -1.956 5.930 16.907 1.00 92.88 89 ALA A N 1
ATOM 691 C CA . ALA A 1 89 ? -2.604 6.707 15.856 1.00 92.88 89 ALA A CA 1
ATOM 692 C C . ALA A 1 89 ? -1.651 7.752 15.257 1.00 92.88 89 ALA A C 1
ATOM 694 O O . ALA A 1 89 ? -1.574 7.883 14.038 1.00 92.88 89 ALA A O 1
ATOM 695 N N . VAL A 1 90 ? -0.897 8.469 16.095 1.00 94.38 90 VAL A N 1
ATOM 696 C CA . VAL A 1 90 ? 0.092 9.456 15.637 1.00 94.38 90 VAL A CA 1
ATOM 697 C C . VAL A 1 90 ? 1.255 8.773 14.918 1.00 94.38 90 VAL A C 1
ATOM 699 O O . VAL A 1 90 ? 1.637 9.215 13.836 1.00 94.38 90 VAL A O 1
ATOM 702 N N . LEU A 1 91 ? 1.776 7.671 15.463 1.00 93.75 91 LEU A N 1
ATOM 703 C CA . LEU A 1 91 ? 2.892 6.946 14.860 1.00 93.75 91 LEU A CA 1
ATOM 704 C C . LEU A 1 91 ? 2.542 6.425 13.459 1.00 93.75 91 LEU A C 1
ATOM 706 O O . LEU A 1 91 ? 3.325 6.606 12.532 1.00 93.75 91 LEU A O 1
ATOM 710 N N . ALA A 1 92 ? 1.345 5.853 13.290 1.00 92.69 92 ALA A N 1
ATOM 711 C CA . ALA A 1 92 ? 0.858 5.382 11.995 1.00 92.69 92 ALA A CA 1
ATOM 712 C C . ALA A 1 92 ? 0.692 6.521 10.974 1.00 92.69 92 ALA A C 1
ATOM 714 O O . ALA A 1 92 ? 0.959 6.349 9.789 1.00 92.69 92 ALA A O 1
ATOM 715 N N . LYS A 1 93 ? 0.270 7.709 11.419 1.00 93.25 93 LYS A N 1
ATOM 716 C CA . LYS A 1 93 ? 0.185 8.890 10.550 1.00 93.25 93 LYS A CA 1
ATOM 717 C C . LYS A 1 93 ? 1.567 9.347 10.083 1.00 93.25 93 LYS A C 1
ATOM 719 O O . LYS A 1 93 ? 1.753 9.605 8.898 1.00 93.25 93 LYS A O 1
ATOM 724 N N . ILE A 1 94 ? 2.532 9.427 11.000 1.00 94.81 94 ILE A N 1
ATOM 725 C CA . ILE A 1 94 ? 3.908 9.837 10.686 1.00 94.81 94 ILE A CA 1
ATOM 726 C C . ILE A 1 94 ? 4.557 8.843 9.719 1.00 94.81 94 ILE A C 1
ATOM 728 O O . ILE A 1 94 ? 5.149 9.258 8.724 1.00 94.81 94 ILE A O 1
ATOM 732 N N . SER A 1 95 ? 4.426 7.540 9.973 1.00 92.19 95 SER A N 1
ATOM 733 C CA . SER A 1 95 ? 5.027 6.514 9.118 1.00 92.19 95 SER A CA 1
ATOM 734 C C . SER A 1 95 ? 4.454 6.527 7.702 1.00 92.19 95 SER A C 1
ATOM 736 O O . SER A 1 95 ? 5.218 6.400 6.749 1.00 92.19 95 SER A O 1
ATOM 738 N N . VAL A 1 96 ? 3.147 6.755 7.540 1.00 93.56 96 VAL A N 1
ATOM 739 C CA . VAL A 1 96 ? 2.522 6.894 6.216 1.00 93.56 96 VAL A CA 1
ATOM 740 C C . VAL A 1 96 ? 3.044 8.121 5.468 1.00 93.56 96 VAL A C 1
ATOM 742 O O . VAL A 1 96 ? 3.334 8.027 4.276 1.00 93.56 96 VAL A O 1
ATOM 745 N N . VAL A 1 97 ? 3.229 9.257 6.148 1.00 95.31 97 VAL A N 1
ATOM 746 C CA . VAL A 1 97 ? 3.817 10.456 5.526 1.00 95.31 97 VAL A CA 1
ATOM 747 C C . VAL A 1 97 ? 5.248 10.179 5.062 1.00 95.31 97 VAL A C 1
ATOM 749 O O . VAL A 1 97 ? 5.583 10.465 3.914 1.00 95.31 97 VAL A O 1
ATOM 752 N N . LEU A 1 98 ? 6.077 9.567 5.913 1.00 94.00 98 LEU A N 1
ATOM 753 C CA . LEU A 1 98 ? 7.450 9.197 5.557 1.00 94.00 98 LEU A CA 1
ATOM 754 C C . LEU A 1 98 ? 7.494 8.198 4.392 1.00 94.00 98 LEU A C 1
ATOM 756 O O . LEU A 1 98 ? 8.275 8.381 3.461 1.00 94.00 98 LEU A O 1
ATOM 760 N N . GLY A 1 99 ? 6.634 7.177 4.414 1.00 91.81 99 GLY A N 1
ATOM 761 C CA . GLY A 1 99 ? 6.518 6.198 3.333 1.00 91.81 99 GLY A CA 1
ATOM 762 C C . GLY A 1 99 ? 6.111 6.845 2.009 1.00 91.81 99 GLY A C 1
ATOM 763 O O . GLY A 1 99 ? 6.716 6.566 0.978 1.00 91.81 99 GLY A O 1
ATOM 764 N N . THR A 1 100 ? 5.163 7.785 2.048 1.00 93.62 100 THR A N 1
ATOM 765 C CA . THR A 1 100 ? 4.730 8.541 0.861 1.00 93.62 100 THR A CA 1
ATOM 766 C C . THR A 1 100 ? 5.873 9.380 0.287 1.00 93.62 100 THR A C 1
ATOM 768 O O . THR A 1 100 ? 6.080 9.389 -0.923 1.00 93.62 100 THR A O 1
ATOM 771 N N . ILE A 1 101 ? 6.661 10.047 1.140 1.00 95.94 101 ILE A N 1
ATOM 772 C CA . ILE A 1 101 ? 7.843 10.809 0.702 1.00 95.94 101 ILE A CA 1
ATOM 773 C C . ILE A 1 101 ? 8.856 9.881 0.021 1.00 95.94 101 ILE A C 1
ATOM 775 O O . ILE A 1 101 ? 9.328 10.192 -1.071 1.00 95.94 101 ILE A O 1
ATOM 779 N N . MET A 1 102 ? 9.161 8.729 0.626 1.00 93.19 102 MET A N 1
ATOM 780 C CA . MET A 1 102 ? 10.086 7.750 0.042 1.00 93.19 102 MET A CA 1
ATOM 781 C C . MET A 1 102 ? 9.586 7.206 -1.300 1.00 93.19 102 MET A C 1
ATOM 783 O O . MET A 1 102 ? 10.380 7.041 -2.225 1.00 93.19 102 MET A O 1
ATOM 787 N N . LEU A 1 103 ? 8.277 6.983 -1.435 1.00 93.00 103 LEU A N 1
ATOM 788 C CA . LEU A 1 103 ? 7.660 6.585 -2.699 1.00 93.00 103 LEU A CA 1
ATOM 789 C C . LEU A 1 103 ? 7.861 7.660 -3.776 1.00 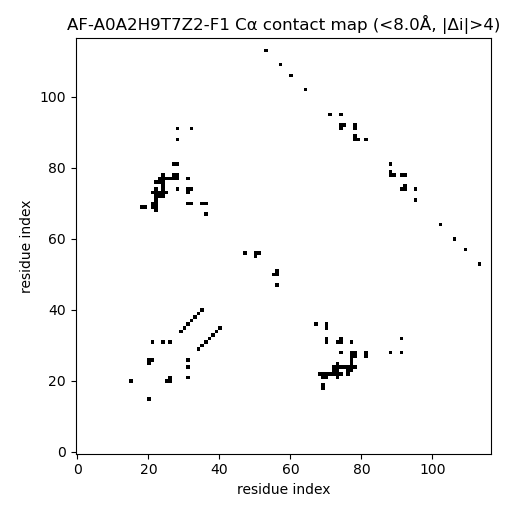93.00 103 LEU A C 1
ATOM 791 O O . LEU A 1 103 ? 8.289 7.336 -4.881 1.00 93.00 103 LEU A O 1
ATOM 795 N N . VAL A 1 104 ? 7.623 8.936 -3.455 1.00 95.75 104 VAL A N 1
ATOM 796 C CA . VAL A 1 104 ? 7.831 10.054 -4.395 1.00 95.75 104 VAL A CA 1
ATOM 797 C C . VAL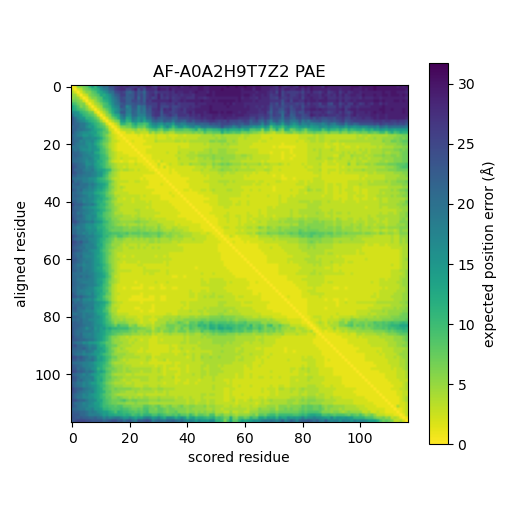 A 1 104 ? 9.296 10.160 -4.820 1.00 95.75 104 VAL A C 1
ATOM 799 O O . VAL A 1 104 ? 9.578 10.311 -6.008 1.00 95.75 104 VAL A O 1
ATOM 802 N N . VAL A 1 105 ? 10.237 10.027 -3.882 1.00 95.75 105 VAL A N 1
ATOM 803 C CA . VAL A 1 105 ? 11.676 9.999 -4.196 1.00 95.75 105 VAL A CA 1
ATOM 804 C C . VAL A 1 105 ? 12.006 8.840 -5.143 1.00 95.75 105 VAL A C 1
ATOM 806 O O . VAL A 1 105 ? 12.724 9.037 -6.122 1.00 95.75 105 VAL A O 1
ATOM 809 N N . GLY A 1 106 ? 11.443 7.653 -4.900 1.00 91.56 106 GLY A N 1
ATOM 810 C CA . GLY A 1 106 ? 11.598 6.492 -5.778 1.00 91.56 106 GLY A CA 1
ATOM 811 C C . GLY A 1 106 ? 11.065 6.729 -7.194 1.00 91.56 106 GLY A C 1
ATOM 812 O O . GLY A 1 106 ? 11.738 6.385 -8.165 1.00 91.56 106 GLY A O 1
ATOM 813 N N . LEU A 1 107 ? 9.904 7.377 -7.328 1.00 93.44 107 LEU A N 1
ATOM 814 C CA . LEU A 1 107 ? 9.343 7.747 -8.632 1.00 93.44 107 LEU A CA 1
ATOM 815 C C . LEU A 1 107 ? 10.258 8.718 -9.388 1.00 93.44 107 LEU A C 1
ATOM 817 O O . LEU A 1 107 ? 10.526 8.508 -10.570 1.00 93.44 107 LEU A O 1
ATOM 821 N N . ILE A 1 108 ? 10.783 9.744 -8.710 1.00 94.88 108 ILE A N 1
ATOM 822 C CA . ILE A 1 108 ? 11.731 10.697 -9.311 1.00 94.88 108 ILE A CA 1
ATOM 823 C C . ILE A 1 108 ? 13.000 9.971 -9.779 1.00 94.88 108 ILE A C 1
ATOM 825 O O . ILE A 1 108 ? 13.481 10.227 -10.883 1.00 94.88 108 ILE A O 1
ATOM 829 N N . ALA A 1 109 ? 13.518 9.033 -8.981 1.00 92.44 109 ALA A N 1
ATOM 830 C CA . ALA A 1 109 ? 14.694 8.245 -9.343 1.00 92.44 109 ALA A CA 1
ATOM 831 C C . ALA A 1 109 ? 14.462 7.400 -10.608 1.00 92.44 109 ALA A C 1
ATOM 833 O O . ALA A 1 109 ? 15.328 7.362 -11.481 1.00 92.44 109 ALA A O 1
ATOM 834 N N . ILE A 1 110 ? 13.286 6.777 -10.749 1.00 90.69 110 ILE A N 1
ATOM 835 C CA . ILE A 1 110 ? 12.926 6.030 -11.965 1.00 90.69 110 ILE A CA 1
ATOM 836 C C . ILE A 1 110 ? 12.848 6.950 -13.183 1.00 90.69 110 ILE A C 1
ATOM 838 O O . ILE A 1 110 ? 13.361 6.593 -14.240 1.00 90.69 110 ILE A O 1
ATOM 842 N N . VAL A 1 111 ? 12.244 8.134 -13.053 1.00 91.88 111 VAL A N 1
ATOM 843 C CA . VAL A 1 111 ? 12.192 9.108 -14.157 1.00 91.88 111 VAL A CA 1
ATOM 844 C C . VAL A 1 111 ? 13.606 9.522 -14.579 1.00 91.88 111 VAL A C 1
ATOM 846 O O . VAL A 1 111 ? 13.901 9.573 -15.771 1.00 91.88 111 VAL A O 1
ATOM 849 N N . GLY A 1 112 ? 14.504 9.744 -13.616 1.00 91.50 112 GLY A N 1
ATOM 850 C CA . GLY A 1 112 ? 15.914 10.028 -13.890 1.00 91.50 112 GLY A CA 1
ATOM 851 C C . GLY A 1 112 ? 16.658 8.871 -14.568 1.00 91.50 112 GLY A C 1
ATOM 852 O O . GLY A 1 112 ? 17.537 9.117 -15.391 1.00 91.50 112 GLY A O 1
ATOM 853 N N . LEU A 1 113 ? 16.307 7.620 -14.256 1.00 89.38 113 LEU A N 1
ATOM 854 C CA . LEU A 1 113 ? 16.864 6.435 -14.916 1.00 89.38 113 LEU A CA 1
ATOM 855 C C . LEU A 1 113 ? 16.374 6.317 -16.366 1.00 89.38 113 LEU A C 1
ATOM 857 O O . LEU A 1 113 ? 17.169 6.042 -17.258 1.00 89.38 113 LEU A O 1
ATOM 861 N N . LEU A 1 114 ? 15.083 6.564 -16.606 1.00 89.25 114 LEU A N 1
ATOM 862 C CA . LEU A 1 114 ? 14.489 6.546 -17.946 1.00 89.25 114 LEU A CA 1
ATOM 863 C C . LEU A 1 114 ? 15.082 7.617 -18.866 1.00 89.25 114 LEU A C 1
ATOM 865 O O . LEU A 1 114 ? 15.210 7.375 -20.056 1.00 89.25 114 LEU A O 1
ATOM 869 N N . GLY A 1 115 ? 15.462 8.780 -18.330 1.00 84.62 115 GLY A N 1
ATOM 870 C CA . GLY A 1 115 ? 16.126 9.830 -19.109 1.00 84.62 115 GLY A CA 1
ATOM 871 C C . GLY A 1 115 ? 17.566 9.502 -19.529 1.00 84.62 115 GLY A C 1
ATOM 872 O O . GLY A 1 115 ? 18.141 10.244 -20.320 1.00 84.62 115 GLY A O 1
ATOM 873 N N . GLN A 1 116 ? 18.156 8.433 -18.987 1.00 78.62 116 GLN A N 1
ATOM 874 C CA . GLN A 1 116 ? 19.514 7.972 -19.302 1.00 78.62 116 GLN A CA 1
ATOM 875 C C . GLN A 1 116 ? 19.538 6.700 -20.168 1.00 78.62 116 GL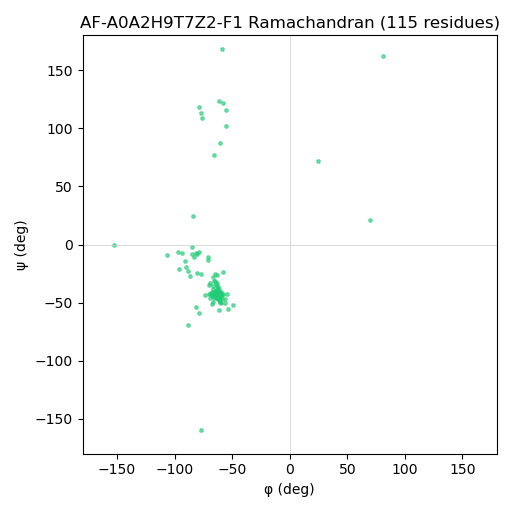N A C 1
ATOM 877 O O . GLN A 1 116 ? 20.619 6.294 -20.593 1.00 78.62 116 GLN A O 1
ATOM 882 N N . ALA A 1 117 ? 18.382 6.062 -20.380 1.00 67.88 117 ALA A N 1
ATOM 883 C CA . ALA A 1 117 ? 18.211 4.847 -21.179 1.00 67.88 117 ALA A CA 1
ATOM 884 C C . ALA A 1 117 ? 17.847 5.185 -22.631 1.00 67.88 117 ALA A C 1
ATOM 886 O O . ALA A 1 117 ? 18.290 4.426 -23.522 1.00 67.88 117 ALA A O 1
#

Foldseek 3Di:
DPPPVVVVVVPDPVPQPPLRCLLQLVVAQCCLQVVQPVVVVVVVVVVCVVDPDLVVNVVSLVVVVVSLNSSLNNLQNRLVVDPDDVVSSVVSNVVSVVVVVVSVVVVVVSVVVVVVD

pLDDT: mean 88.13, std 12.5, range [50.72, 95.94]